Protein AF-A0A445EY92-F1 (afdb_monomer)

Radius of gyration: 16.72 Å; Cα contacts (8 Å, |Δi|>4): 14; chains: 1; bounding box: 31×29×39 Å

pLDDT: mean 79.75, std 11.33, range [51.5, 91.94]

Solvent-accessible surface area (backbone atoms only — not comparable to full-atom values): 4324 Å² total; per-residue (Å²): 115,75,66,67,55,52,54,53,52,52,52,52,53,52,51,66,75,36,65,98,66,74,81,86,79,83,66,96,72,80,74,56,64,38,61,53,44,42,49,52,61,58,65,70,42,81,82,54,94,78,73,87,54,64,66,57,47,49,51,51,18,48,56,52,52,72,74,110

Sequence (68 aa):
MRERMRGKELMYQQVLSRFGHFNAIQLNDPVPLKDLIISCLKEEDVDSKYNDDDSLKEKIAEVISLWF

Structure (mmCIF, N/CA/C/O backbone):
data_AF-A0A445EY92-F1
#
_entry.id   AF-A0A445EY92-F1
#
loop_
_atom_site.group_PDB
_atom_site.id
_atom_site.type_symbol
_atom_site.label_atom_id
_atom_site.label_alt_id
_atom_site.label_comp_id
_atom_site.label_asym_id
_atom_site.label_entity_id
_atom_site.label_seq_id
_atom_site.pdbx_PDB_ins_code
_atom_site.Cartn_x
_atom_site.Cartn_y
_atom_site.Cartn_z
_atom_site.occupancy
_atom_site.B_iso_or_equiv
_atom_site.auth_seq_id
_atom_site.auth_comp_id
_atom_site.auth_asym_id
_atom_site.auth_atom_id
_atom_site.pdbx_PDB_model_num
ATOM 1 N N . MET A 1 1 ? 19.785 -5.093 16.871 1.00 60.88 1 MET A N 1
ATOM 2 C CA . MET A 1 1 ? 18.775 -6.140 16.558 1.00 60.88 1 MET A CA 1
ATOM 3 C C . MET A 1 1 ? 17.547 -6.105 17.474 1.00 60.88 1 MET A C 1
ATOM 5 O O . MET A 1 1 ? 16.456 -5.966 16.940 1.00 60.88 1 MET A O 1
ATOM 9 N N . ARG A 1 2 ? 17.679 -6.156 18.813 1.00 65.75 2 ARG A N 1
ATOM 10 C CA . ARG A 1 2 ? 16.5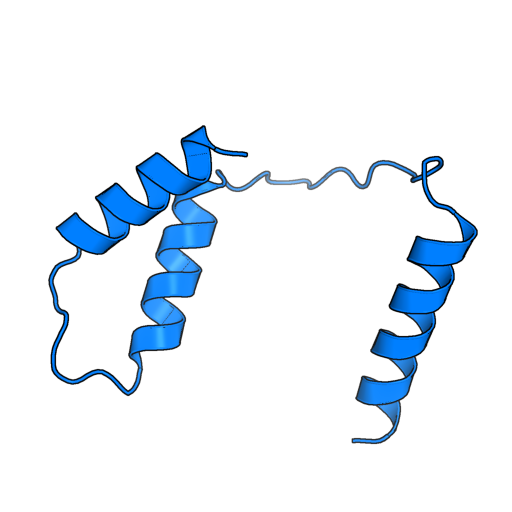24 -6.140 19.749 1.00 65.75 2 ARG A CA 1
ATOM 11 C C . ARG A 1 2 ? 15.575 -4.937 19.612 1.00 65.75 2 ARG A C 1
ATOM 13 O O . ARG A 1 2 ? 14.374 -5.087 19.792 1.00 65.75 2 ARG A O 1
ATOM 20 N N . GLU A 1 3 ? 16.082 -3.752 19.282 1.00 63.94 3 GLU A N 1
ATOM 21 C CA . GLU A 1 3 ? 15.257 -2.534 19.182 1.00 63.94 3 GLU A CA 1
ATOM 22 C C . GLU A 1 3 ? 14.344 -2.511 17.948 1.00 63.94 3 GLU A C 1
ATOM 24 O O . GLU A 1 3 ? 13.201 -2.075 18.050 1.00 63.94 3 GLU A O 1
ATOM 29 N N . ARG A 1 4 ? 14.785 -3.081 16.815 1.00 71.75 4 ARG A N 1
ATOM 30 C CA . ARG A 1 4 ? 13.951 -3.200 15.604 1.00 71.75 4 ARG A CA 1
ATOM 31 C C . ARG A 1 4 ? 12.723 -4.088 15.818 1.00 71.75 4 ARG A C 1
ATOM 33 O O . ARG A 1 4 ? 11.674 -3.806 15.253 1.00 71.75 4 ARG A O 1
ATOM 40 N N . MET A 1 5 ? 12.845 -5.142 16.627 1.00 76.44 5 MET A N 1
ATOM 41 C CA . MET A 1 5 ? 11.713 -6.018 16.955 1.00 76.44 5 MET A CA 1
ATOM 42 C C . MET A 1 5 ? 10.697 -5.312 17.860 1.00 76.44 5 MET A C 1
ATOM 44 O O . MET A 1 5 ? 9.498 -5.434 17.634 1.00 76.44 5 MET A O 1
ATOM 48 N N . ARG A 1 6 ? 11.170 -4.505 18.822 1.00 75.50 6 ARG A N 1
ATOM 49 C CA . ARG A 1 6 ? 10.290 -3.746 19.726 1.00 75.50 6 ARG A CA 1
ATOM 50 C C . ARG A 1 6 ? 9.435 -2.710 18.994 1.00 75.50 6 ARG A C 1
ATOM 52 O O . ARG A 1 6 ? 8.263 -2.575 19.315 1.00 75.50 6 ARG A O 1
ATOM 59 N N . GLY A 1 7 ? 9.990 -2.020 17.995 1.00 90.75 7 GLY A N 1
ATOM 60 C CA . GLY A 1 7 ? 9.223 -1.055 17.198 1.00 90.75 7 GLY A CA 1
ATOM 61 C C . GLY A 1 7 ? 8.082 -1.702 16.404 1.00 90.75 7 GLY A C 1
ATOM 62 O O . GLY A 1 7 ? 6.972 -1.181 16.393 1.00 90.75 7 GLY A O 1
ATOM 63 N N . LYS A 1 8 ? 8.331 -2.867 15.790 1.00 88.56 8 LYS A N 1
ATOM 64 C CA . LYS A 1 8 ? 7.317 -3.599 15.013 1.00 88.56 8 LYS A CA 1
ATOM 65 C C . LYS A 1 8 ? 6.160 -4.098 15.881 1.00 88.56 8 LYS A C 1
ATOM 67 O O . LYS A 1 8 ? 5.008 -3.900 15.510 1.00 88.56 8 LYS A O 1
ATOM 72 N N . GLU A 1 9 ? 6.469 -4.689 17.035 1.00 91.94 9 GLU A N 1
ATOM 73 C CA . GLU A 1 9 ? 5.454 -5.191 17.972 1.00 91.94 9 GLU A CA 1
ATOM 74 C C . GLU A 1 9 ? 4.552 -4.061 18.484 1.00 91.94 9 GLU A C 1
ATOM 76 O O . GLU A 1 9 ? 3.330 -4.178 18.467 1.00 91.94 9 GLU A O 1
ATOM 81 N N . LEU A 1 10 ? 5.141 -2.922 18.862 1.00 91.31 10 LEU A N 1
ATOM 82 C CA . LEU A 1 10 ? 4.370 -1.762 19.309 1.00 91.31 10 LEU A CA 1
ATOM 83 C C . LEU A 1 10 ? 3.462 -1.211 18.203 1.00 91.31 10 LEU A C 1
ATOM 85 O O . LEU A 1 10 ? 2.303 -0.903 18.474 1.00 91.31 10 LEU A O 1
ATOM 89 N N . MET A 1 11 ? 3.952 -1.114 16.963 1.00 90.94 11 MET A N 1
ATOM 90 C CA . MET A 1 11 ? 3.127 -0.677 15.829 1.00 90.94 11 MET A CA 1
ATOM 91 C C . MET A 1 11 ? 1.949 -1.625 15.592 1.00 90.94 11 MET A C 1
ATOM 93 O O . MET A 1 11 ? 0.821 -1.168 15.423 1.00 90.94 11 MET A O 1
ATOM 97 N N . TYR A 1 12 ? 2.187 -2.937 15.646 1.00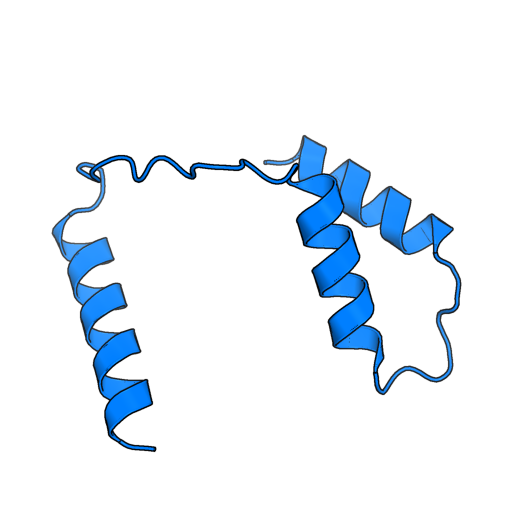 91.44 12 TYR A N 1
ATOM 98 C CA . TYR A 1 12 ? 1.140 -3.944 15.487 1.00 91.44 12 TYR A CA 1
ATOM 99 C C . TYR A 1 12 ? 0.056 -3.819 16.568 1.00 91.44 12 TYR A C 1
ATOM 101 O O . TYR A 1 12 ? -1.133 -3.738 16.256 1.00 91.44 12 TYR A O 1
ATOM 109 N N . GLN A 1 13 ? 0.462 -3.707 17.836 1.00 91.88 13 GLN A N 1
ATOM 110 C CA . GLN A 1 13 ? -0.460 -3.529 18.959 1.00 91.88 13 GLN A CA 1
ATOM 111 C C . GLN A 1 13 ? -1.278 -2.231 18.851 1.00 91.88 13 GLN A C 1
ATOM 113 O O . GLN A 1 13 ? -2.480 -2.242 19.117 1.00 91.88 13 GLN A O 1
ATOM 118 N N . GLN A 1 14 ? -0.661 -1.119 18.428 1.00 89.00 14 GLN A N 1
ATOM 119 C CA . GLN A 1 14 ? -1.366 0.155 18.227 1.00 89.00 14 GLN A CA 1
ATOM 120 C C . GLN A 1 14 ? -2.410 0.066 17.109 1.00 89.00 14 GLN A C 1
ATOM 122 O O . GLN A 1 14 ? -3.520 0.576 17.272 1.00 89.00 14 GLN A O 1
ATOM 127 N N . VAL A 1 15 ? -2.080 -0.607 16.000 1.00 89.62 15 VAL A N 1
ATOM 128 C CA . VAL A 1 15 ? -3.004 -0.790 14.872 1.00 89.62 15 VAL A CA 1
ATOM 129 C C . VAL A 1 15 ? -4.213 -1.626 15.277 1.00 89.62 15 VAL A C 1
ATOM 131 O O . VAL A 1 15 ? -5.345 -1.231 15.007 1.00 89.62 15 VAL A O 1
ATOM 134 N N . LEU A 1 16 ? -3.997 -2.739 15.980 1.00 89.56 16 LEU A N 1
ATOM 135 C CA . LEU A 1 16 ? -5.096 -3.578 16.455 1.00 89.56 16 LEU A CA 1
ATOM 136 C C . LEU A 1 16 ? -5.971 -2.866 17.492 1.00 89.56 16 LEU A C 1
ATOM 138 O O . LEU A 1 16 ? -7.194 -2.945 17.424 1.00 89.56 16 LEU A O 1
ATOM 142 N N . SER A 1 17 ? -5.362 -2.146 18.439 1.00 89.19 17 SER A N 1
ATOM 143 C CA . SER A 1 17 ? -6.104 -1.479 19.514 1.00 89.19 17 SER A CA 1
ATOM 144 C C . SER A 1 17 ? -6.959 -0.308 19.026 1.00 89.19 17 SER A C 1
ATOM 146 O O . SER A 1 17 ? -7.944 0.022 19.685 1.00 89.19 17 SER A O 1
ATOM 148 N N . ARG A 1 18 ? -6.575 0.352 17.926 1.00 86.38 18 ARG A N 1
ATOM 149 C CA . ARG A 1 18 ? -7.266 1.533 17.379 1.00 86.38 18 ARG A CA 1
ATOM 150 C C . ARG A 1 18 ? -7.903 1.273 16.019 1.00 86.38 18 ARG A C 1
ATOM 152 O O . ARG A 1 18 ? -8.122 2.212 15.255 1.00 86.38 18 ARG A O 1
ATOM 159 N N . PHE A 1 19 ? -8.202 0.015 15.711 1.00 84.38 19 PHE A N 1
ATOM 160 C CA . PHE A 1 19 ? -8.805 -0.356 14.439 1.00 84.38 19 PHE A CA 1
ATOM 161 C C . PHE A 1 19 ? -10.074 0.477 14.168 1.00 84.38 19 PHE A C 1
ATOM 163 O O . PHE A 1 19 ? -10.970 0.568 15.009 1.00 84.38 19 PHE A O 1
ATOM 170 N N . GLY A 1 20 ? -10.114 1.153 13.018 1.00 81.06 20 GLY A N 1
ATOM 171 C CA . GLY A 1 20 ? -11.207 2.054 12.625 1.00 81.06 20 GLY A CA 1
ATOM 172 C C . GLY A 1 20 ? -11.136 3.490 13.173 1.00 81.06 20 GLY A C 1
ATOM 173 O O . GLY A 1 20 ? -11.916 4.326 12.734 1.00 81.06 20 GLY A O 1
ATOM 174 N N . HIS A 1 21 ? -10.194 3.811 14.068 1.00 86.19 21 HIS A N 1
ATOM 175 C CA . HIS A 1 21 ? -10.019 5.147 14.664 1.00 86.19 21 HIS A CA 1
ATOM 176 C C . HIS A 1 21 ? -8.570 5.638 14.514 1.00 86.19 21 HIS A C 1
ATOM 178 O O . HIS A 1 21 ? -7.871 5.917 15.494 1.00 86.19 21 HIS A O 1
ATOM 184 N N . PHE A 1 22 ? -8.097 5.716 13.270 1.00 83.38 22 PHE A N 1
ATOM 185 C CA . PHE A 1 22 ? -6.751 6.190 12.956 1.00 83.38 22 PHE A CA 1
ATOM 186 C C . PHE A 1 22 ?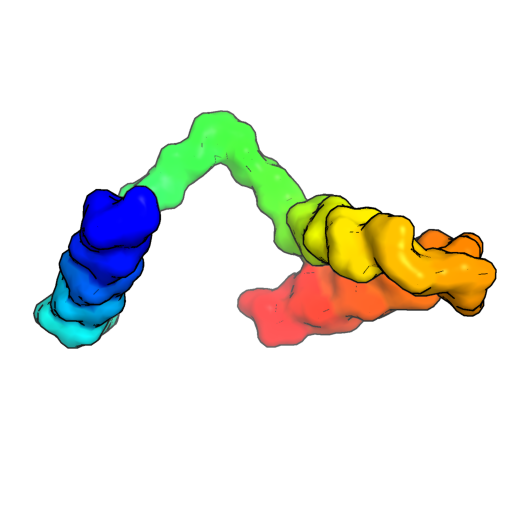 -6.725 7.697 12.717 1.00 83.38 22 PHE A C 1
ATOM 188 O O . PHE A 1 22 ? -7.568 8.244 12.010 1.00 83.38 22 PHE A O 1
ATOM 195 N N . ASN A 1 23 ? -5.709 8.361 13.267 1.00 85.25 23 ASN A N 1
ATOM 196 C CA . ASN A 1 23 ? -5.407 9.735 12.889 1.00 85.25 23 ASN A CA 1
ATOM 197 C C . ASN A 1 23 ? -4.762 9.727 11.502 1.00 85.25 23 ASN A C 1
ATOM 199 O O . ASN A 1 23 ? -3.796 8.994 11.279 1.00 85.25 23 ASN A O 1
ATOM 203 N N . ALA A 1 24 ? -5.274 10.551 10.589 1.00 84.56 24 ALA A N 1
ATOM 204 C CA . ALA A 1 24 ? -4.647 10.736 9.291 1.00 84.56 24 ALA A CA 1
ATOM 205 C C . ALA A 1 24 ? -3.270 11.389 9.474 1.00 84.56 24 ALA A C 1
ATOM 207 O O . ALA A 1 24 ? -3.142 12.427 10.125 1.00 84.56 24 ALA A O 1
ATOM 208 N N . ILE A 1 25 ? -2.245 10.776 8.890 1.00 87.31 25 ILE A N 1
ATOM 209 C CA . ILE A 1 25 ? -0.915 11.371 8.779 1.00 87.31 25 ILE A CA 1
ATOM 210 C C . ILE A 1 25 ? -0.845 11.998 7.390 1.00 87.31 25 ILE A C 1
ATOM 212 O O . ILE A 1 25 ? -0.898 11.286 6.390 1.00 87.31 25 ILE A O 1
ATOM 216 N N . GLN A 1 26 ? -0.769 13.327 7.323 1.00 85.44 26 GLN A N 1
ATOM 217 C CA . GLN A 1 26 ? -0.593 14.038 6.059 1.00 85.44 26 GLN A CA 1
ATOM 218 C C . GLN A 1 26 ? 0.885 14.019 5.670 1.00 85.44 26 GLN A C 1
ATOM 220 O O . GLN A 1 26 ? 1.747 14.398 6.463 1.00 85.44 26 GLN A O 1
ATOM 225 N N . LEU A 1 27 ? 1.175 13.559 4.456 1.00 87.44 27 LEU A N 1
ATOM 226 C CA . LEU A 1 27 ? 2.510 13.631 3.874 1.00 87.44 27 LEU A CA 1
ATOM 227 C C . LEU A 1 27 ? 2.678 14.995 3.200 1.00 87.44 27 LEU A C 1
ATOM 229 O O . LEU A 1 27 ? 1.774 15.448 2.503 1.00 87.44 27 LEU A O 1
ATOM 233 N N . ASN A 1 28 ? 3.829 15.640 3.401 1.00 87.19 28 ASN A N 1
ATOM 234 C CA . ASN A 1 28 ? 4.117 16.940 2.781 1.00 87.19 28 ASN A CA 1
ATOM 235 C C . ASN A 1 28 ? 4.246 16.844 1.253 1.00 87.19 28 ASN A C 1
ATOM 237 O O . ASN A 1 28 ? 3.925 17.803 0.560 1.00 87.19 28 ASN A O 1
ATOM 241 N N . ASP A 1 29 ? 4.713 15.700 0.751 1.00 86.12 29 ASP A N 1
ATOM 242 C CA . ASP A 1 29 ? 4.853 15.411 -0.675 1.00 86.12 29 ASP A CA 1
ATOM 243 C C . ASP A 1 29 ? 4.274 14.013 -0.957 1.00 86.12 29 ASP A C 1
ATOM 245 O O . ASP A 1 29 ? 4.916 13.001 -0.651 1.00 86.12 29 ASP A O 1
ATOM 249 N N . PRO A 1 30 ? 3.006 13.921 -1.396 1.00 82.44 30 PRO A N 1
ATOM 250 C CA . PRO A 1 30 ? 2.365 12.644 -1.656 1.00 82.44 30 PRO A CA 1
ATOM 251 C C . PRO A 1 30 ? 2.902 12.040 -2.957 1.00 82.44 30 PRO A C 1
ATOM 253 O O . PRO A 1 30 ? 2.637 12.535 -4.049 1.00 82.44 30 PRO A O 1
ATOM 256 N N . VAL A 1 31 ? 3.619 10.925 -2.841 1.00 85.31 31 VAL A N 1
ATOM 257 C CA . VAL A 1 31 ? 4.095 10.162 -4.001 1.00 85.31 31 VAL A CA 1
ATOM 258 C C . VAL A 1 31 ? 2.940 9.340 -4.595 1.00 85.31 31 VAL A C 1
ATOM 260 O O . VAL A 1 31 ? 2.238 8.662 -3.835 1.00 85.31 31 VAL A O 1
ATOM 263 N N . PRO A 1 32 ? 2.730 9.351 -5.928 1.00 87.25 32 PRO A N 1
ATOM 264 C CA . PRO A 1 32 ? 1.744 8.495 -6.576 1.00 87.25 32 PRO A CA 1
ATOM 265 C C . PRO A 1 32 ? 1.993 7.014 -6.284 1.00 87.25 32 PRO A C 1
ATOM 267 O O . PRO A 1 32 ? 3.126 6.533 -6.340 1.00 87.25 32 PRO A O 1
ATOM 270 N N . LEU A 1 33 ? 0.918 6.261 -6.033 1.00 86.50 33 LEU A N 1
ATOM 271 C CA . LEU A 1 33 ? 1.009 4.834 -5.710 1.00 86.50 33 LEU A CA 1
ATOM 272 C C . LEU A 1 33 ? 1.742 4.038 -6.805 1.00 86.50 33 LEU A C 1
ATOM 274 O O . LEU A 1 33 ? 2.553 3.169 -6.492 1.00 86.50 33 LEU A O 1
ATOM 278 N N . LYS A 1 34 ? 1.520 4.388 -8.079 1.00 85.38 34 LYS A N 1
ATOM 279 C CA . LYS A 1 34 ? 2.215 3.797 -9.233 1.00 85.38 34 LYS A CA 1
ATOM 280 C C . LYS A 1 34 ? 3.739 3.939 -9.118 1.00 85.38 34 LYS A C 1
ATOM 282 O O . LYS A 1 34 ? 4.450 2.948 -9.259 1.00 85.38 34 LYS A O 1
ATOM 287 N N . ASP A 1 35 ? 4.235 5.137 -8.816 1.00 85.50 35 ASP A N 1
ATOM 288 C CA . ASP A 1 35 ? 5.676 5.417 -8.745 1.00 85.50 35 ASP A CA 1
ATOM 289 C C . ASP A 1 35 ? 6.339 4.702 -7.559 1.00 85.50 35 ASP A C 1
ATOM 291 O O . ASP A 1 35 ? 7.467 4.208 -7.667 1.00 85.50 35 ASP A O 1
ATOM 295 N N .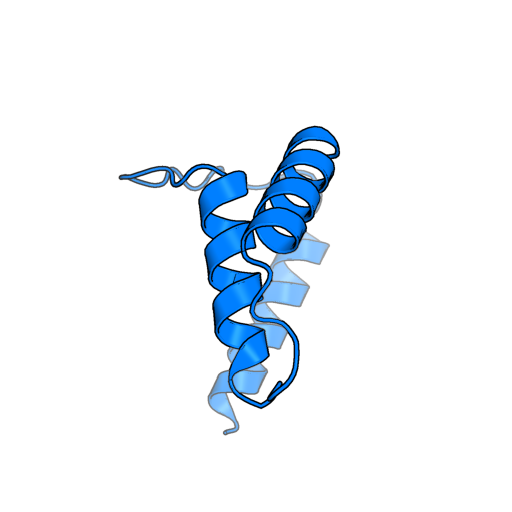 LEU A 1 36 ? 5.610 4.575 -6.444 1.00 87.81 36 LEU A N 1
ATOM 296 C CA . LEU A 1 36 ? 6.056 3.808 -5.282 1.00 87.81 36 LEU A CA 1
ATOM 297 C C . LEU A 1 36 ? 6.182 2.314 -5.614 1.00 87.81 36 LEU A C 1
ATOM 299 O O . LEU A 1 36 ? 7.201 1.702 -5.302 1.00 87.81 36 LEU 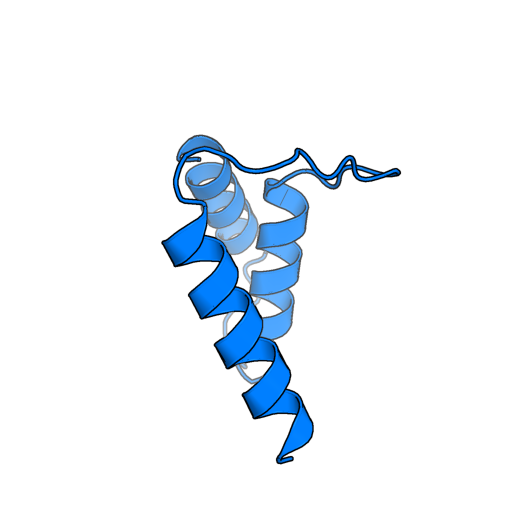A O 1
ATOM 303 N N . ILE A 1 37 ? 5.186 1.740 -6.299 1.00 86.81 37 ILE A N 1
ATOM 304 C CA . ILE A 1 37 ? 5.204 0.328 -6.707 1.00 86.81 37 ILE A CA 1
ATOM 305 C C . ILE A 1 37 ? 6.348 0.063 -7.691 1.00 86.81 37 ILE A C 1
ATOM 307 O O . ILE A 1 37 ? 7.084 -0.904 -7.511 1.00 86.81 37 ILE A O 1
ATOM 311 N N . ILE A 1 38 ? 6.551 0.929 -8.691 1.00 87.06 38 ILE A N 1
ATOM 312 C CA . ILE A 1 38 ? 7.673 0.806 -9.638 1.00 87.06 38 ILE A CA 1
ATOM 313 C C . ILE A 1 38 ? 9.015 0.825 -8.896 1.00 87.06 38 ILE A C 1
ATOM 315 O O . ILE A 1 38 ? 9.899 0.034 -9.221 1.00 87.06 38 ILE A O 1
ATOM 319 N N . SER A 1 39 ? 9.166 1.693 -7.893 1.00 84.69 39 SER A N 1
ATOM 320 C CA . SER A 1 39 ? 10.386 1.769 -7.081 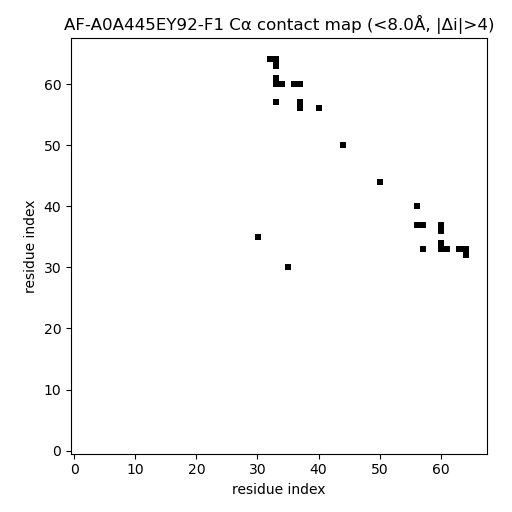1.00 84.69 39 SER A CA 1
ATOM 321 C C . SER A 1 39 ? 10.617 0.477 -6.290 1.00 84.69 39 SER A C 1
ATOM 323 O O . SER A 1 39 ? 11.710 -0.078 -6.351 1.00 84.69 39 SER A O 1
ATOM 325 N N . CYS A 1 40 ? 9.582 -0.076 -5.647 1.00 84.75 40 CYS A N 1
ATOM 326 C CA . CYS A 1 40 ? 9.680 -1.360 -4.943 1.00 84.75 40 CYS A CA 1
ATOM 327 C C . CYS A 1 40 ? 10.038 -2.527 -5.877 1.00 84.75 40 CYS A C 1
ATOM 329 O O . CYS A 1 40 ? 10.909 -3.328 -5.550 1.00 84.75 40 CYS A O 1
ATOM 331 N N . LEU A 1 41 ? 9.417 -2.598 -7.060 1.00 83.06 41 LEU A N 1
ATOM 332 C CA . LEU A 1 41 ? 9.710 -3.636 -8.057 1.00 83.06 41 LEU A CA 1
ATOM 333 C C . LEU A 1 41 ? 11.146 -3.539 -8.593 1.00 83.06 41 LEU A C 1
ATOM 335 O O . LEU A 1 41 ? 11.738 -4.546 -8.966 1.00 83.06 41 LEU A O 1
ATOM 339 N N . LYS A 1 42 ? 11.722 -2.333 -8.637 1.00 79.00 42 LYS A N 1
ATOM 340 C CA . LYS A 1 42 ? 13.125 -2.120 -9.017 1.00 79.00 42 LYS A CA 1
ATOM 341 C C . LYS A 1 42 ? 14.099 -2.477 -7.892 1.00 79.00 42 LYS A C 1
ATOM 343 O O . LYS A 1 42 ? 15.187 -2.962 -8.183 1.00 79.00 42 LYS A O 1
ATOM 348 N N . GLU A 1 43 ? 13.720 -2.263 -6.634 1.00 73.50 43 GLU A N 1
ATOM 349 C CA . GLU A 1 43 ? 14.536 -2.607 -5.461 1.00 73.50 43 GLU A CA 1
ATOM 350 C C . GLU A 1 43 ? 14.604 -4.122 -5.190 1.00 73.50 43 GLU A C 1
ATOM 352 O O . GLU A 1 43 ? 15.644 -4.608 -4.747 1.00 73.50 43 GLU A O 1
ATOM 357 N N . GLU A 1 44 ? 13.545 -4.888 -5.484 1.00 64.25 44 GLU A N 1
ATOM 358 C CA . GLU A 1 44 ? 13.556 -6.360 -5.362 1.00 64.25 44 GLU A CA 1
ATOM 359 C C . GLU A 1 44 ? 14.383 -7.063 -6.456 1.00 64.25 44 GLU A C 1
ATOM 361 O O . GLU A 1 44 ? 14.861 -8.178 -6.249 1.00 64.25 44 GLU A O 1
ATOM 366 N N . ASP A 1 45 ? 14.615 -6.412 -7.598 1.00 58.56 45 ASP A N 1
ATOM 367 C CA . ASP A 1 45 ? 15.318 -6.999 -8.747 1.00 58.56 45 ASP A CA 1
ATOM 368 C C . ASP A 1 45 ? 16.854 -6.998 -8.636 1.00 58.56 45 ASP A C 1
ATOM 370 O O . ASP A 1 45 ? 17.540 -7.441 -9.558 1.00 58.56 45 ASP A O 1
ATOM 374 N N . VAL A 1 46 ? 17.426 -6.557 -7.511 1.00 54.59 46 VAL A N 1
ATOM 375 C CA . VAL A 1 46 ? 18.889 -6.481 -7.307 1.00 54.59 46 VAL A CA 1
ATOM 376 C C . VAL A 1 46 ? 19.597 -7.848 -7.467 1.00 54.59 46 VAL A C 1
ATOM 378 O O . VAL A 1 46 ? 20.786 -7.874 -7.781 1.00 54.59 46 VAL A O 1
ATOM 381 N N . ASP A 1 47 ? 18.876 -8.973 -7.363 1.00 54.53 47 ASP A N 1
ATOM 382 C CA . ASP A 1 47 ? 19.392 -10.340 -7.595 1.00 54.53 47 ASP A CA 1
ATOM 383 C C . ASP A 1 47 ? 18.885 -11.014 -8.893 1.00 54.53 47 ASP A C 1
ATOM 385 O O . ASP A 1 47 ? 19.288 -12.132 -9.237 1.00 54.53 47 ASP A O 1
ATOM 389 N N . SER A 1 48 ? 18.007 -10.357 -9.651 1.00 54.66 48 SER A N 1
ATOM 390 C CA . SER A 1 48 ? 17.321 -10.938 -10.806 1.00 54.66 48 SER A CA 1
ATOM 391 C C . SER A 1 48 ? 18.050 -10.549 -12.099 1.00 54.66 48 SER A C 1
ATOM 393 O O . SER A 1 48 ? 17.849 -9.509 -12.715 1.00 54.66 48 SER A O 1
ATOM 395 N N . LYS A 1 49 ? 18.949 -11.433 -12.550 1.00 51.75 49 LYS A N 1
ATOM 396 C CA . LYS A 1 49 ? 19.687 -11.311 -13.827 1.00 51.75 49 LYS A CA 1
ATOM 397 C C . LYS A 1 49 ? 18.800 -11.358 -15.089 1.00 51.75 49 LYS A C 1
ATOM 399 O O . LYS A 1 49 ? 19.346 -11.491 -16.182 1.00 51.75 49 LYS A O 1
ATOM 404 N N . TYR A 1 50 ? 17.470 -11.347 -14.960 1.00 51.50 50 TYR A N 1
ATOM 405 C CA . TYR A 1 50 ? 16.582 -11.854 -16.011 1.00 51.50 50 TYR A CA 1
ATOM 406 C C . TYR A 1 50 ? 15.292 -11.078 -16.289 1.00 51.50 50 TYR A C 1
ATOM 408 O O . TYR A 1 50 ? 14.529 -11.540 -17.131 1.00 51.50 50 TYR A O 1
ATOM 416 N N . ASN A 1 51 ? 15.037 -9.918 -15.683 1.00 58.53 51 ASN A N 1
ATOM 417 C CA . ASN A 1 51 ? 13.846 -9.138 -16.041 1.00 58.53 51 ASN A CA 1
ATOM 418 C C . ASN A 1 51 ? 14.147 -7.647 -16.206 1.00 58.53 51 ASN A C 1
ATOM 420 O O . ASN A 1 51 ? 13.877 -6.819 -15.342 1.00 58.53 51 ASN A O 1
ATOM 424 N N . ASP A 1 52 ? 14.675 -7.325 -17.385 1.00 59.00 52 ASP A N 1
ATOM 425 C CA . ASP A 1 52 ? 14.884 -5.960 -17.883 1.00 59.00 52 ASP A CA 1
ATOM 426 C C . ASP A 1 52 ? 13.628 -5.400 -18.585 1.00 59.00 52 ASP A C 1
ATOM 428 O O . ASP A 1 52 ? 13.706 -4.455 -19.365 1.00 59.00 52 ASP A O 1
ATOM 432 N N . ASP A 1 53 ? 12.450 -6.004 -18.371 1.00 70.00 53 ASP A N 1
ATOM 433 C CA . ASP A 1 53 ? 11.214 -5.492 -18.964 1.00 70.00 53 ASP A CA 1
ATOM 434 C C . ASP A 1 53 ? 10.544 -4.483 -18.027 1.00 70.00 53 ASP A C 1
ATOM 436 O O . ASP A 1 53 ? 9.590 -4.778 -17.296 1.00 70.00 53 ASP A O 1
ATOM 440 N N . ASP A 1 54 ? 11.058 -3.255 -18.065 1.00 71.94 54 ASP A N 1
ATOM 441 C CA . ASP A 1 54 ? 10.441 -2.092 -17.426 1.00 71.94 54 ASP A CA 1
ATOM 442 C C . ASP A 1 54 ? 8.963 -1.914 -17.848 1.00 71.94 54 ASP A C 1
ATOM 444 O O . ASP A 1 54 ? 8.167 -1.384 -17.069 1.00 71.94 54 ASP A O 1
ATOM 448 N N . SER A 1 55 ? 8.545 -2.435 -19.016 1.00 78.19 55 SER A N 1
ATOM 449 C CA . SER A 1 55 ? 7.140 -2.416 -19.451 1.00 78.19 55 SER A CA 1
ATOM 450 C C . SER A 1 55 ? 6.243 -3.325 -18.607 1.00 78.19 55 SER A C 1
ATOM 452 O O . SER A 1 55 ? 5.097 -2.968 -18.321 1.00 78.19 55 SER A O 1
ATOM 454 N N . LEU A 1 56 ? 6.734 -4.493 -18.173 1.00 81.50 56 LEU A N 1
ATOM 455 C CA . LEU A 1 56 ? 5.968 -5.380 -17.289 1.00 81.50 56 LEU A CA 1
ATOM 456 C C . LEU A 1 56 ? 5.802 -4.763 -15.904 1.00 81.50 56 LEU A C 1
ATOM 458 O O . LEU A 1 56 ? 4.707 -4.814 -15.345 1.00 81.50 56 LEU A O 1
ATOM 462 N N . LYS A 1 57 ? 6.852 -4.127 -15.377 1.00 80.88 57 LYS A N 1
ATOM 463 C CA . LYS A 1 57 ? 6.793 -3.419 -14.090 1.00 80.88 57 LYS A CA 1
ATOM 464 C C . LYS A 1 57 ? 5.789 -2.280 -14.129 1.00 80.88 57 LYS A C 1
ATOM 466 O O . LYS A 1 57 ? 5.015 -2.119 -13.190 1.00 80.88 57 LYS A O 1
ATOM 471 N N . GLU A 1 58 ? 5.759 -1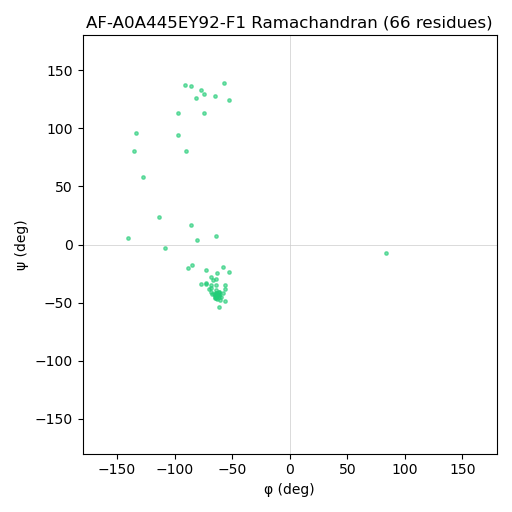.530 -15.227 1.00 83.12 58 GLU A N 1
ATOM 472 C CA . GLU A 1 58 ? 4.798 -0.448 -15.401 1.00 83.12 58 GLU A CA 1
ATOM 473 C C . GLU A 1 58 ? 3.354 -0.962 -15.460 1.00 83.12 58 GLU A C 1
ATOM 475 O O . GLU A 1 58 ? 2.490 -0.409 -14.783 1.00 83.12 58 GLU A O 1
ATOM 480 N N . LYS A 1 59 ? 3.097 -2.058 -16.187 1.00 84.12 59 LYS A N 1
ATOM 481 C CA . LYS A 1 59 ? 1.766 -2.686 -16.243 1.00 84.12 59 LYS A CA 1
ATOM 482 C C . LYS A 1 59 ? 1.322 -3.238 -14.895 1.00 84.12 59 LYS A C 1
ATOM 484 O O . LYS A 1 59 ? 0.163 -3.087 -14.524 1.00 84.12 59 LYS A O 1
ATOM 489 N N . ILE A 1 60 ? 2.229 -3.876 -14.157 1.00 85.00 60 ILE A N 1
ATOM 490 C CA . ILE A 1 60 ? 1.943 -4.374 -12.807 1.00 85.00 60 ILE A CA 1
ATOM 491 C C . ILE A 1 60 ? 1.622 -3.198 -11.885 1.00 85.00 60 ILE A C 1
ATOM 493 O O . ILE A 1 60 ? 0.614 -3.234 -11.183 1.00 85.00 60 ILE A O 1
ATOM 497 N N . ALA A 1 61 ? 2.427 -2.134 -11.925 1.00 86.69 61 ALA A N 1
ATOM 498 C CA . ALA A 1 61 ? 2.182 -0.938 -11.134 1.00 86.69 61 ALA A CA 1
ATOM 499 C C . ALA A 1 61 ? 0.849 -0.272 -11.490 1.00 86.69 61 ALA A C 1
ATOM 501 O O . ALA A 1 61 ? 0.119 0.125 -10.588 1.00 86.69 61 ALA A O 1
ATOM 502 N N . GLU A 1 62 ? 0.497 -0.204 -12.775 1.00 87.50 62 GLU A N 1
ATOM 503 C CA . GLU A 1 62 ? -0.789 0.313 -13.240 1.00 87.50 62 GLU A CA 1
ATOM 504 C C . GLU A 1 62 ? -1.957 -0.527 -12.708 1.00 87.50 62 GLU A C 1
ATOM 506 O O . GLU A 1 62 ? -2.825 0.010 -12.023 1.00 87.50 62 GLU A O 1
ATOM 511 N N . VAL A 1 63 ? -1.950 -1.847 -12.922 1.00 88.38 63 VAL A N 1
ATOM 512 C CA . VAL A 1 63 ? -3.024 -2.746 -12.464 1.00 88.38 63 VAL A CA 1
ATOM 513 C C . VAL A 1 63 ? -3.192 -2.697 -10.946 1.00 88.38 63 VAL A C 1
ATOM 515 O O . VAL A 1 63 ? -4.316 -2.594 -10.4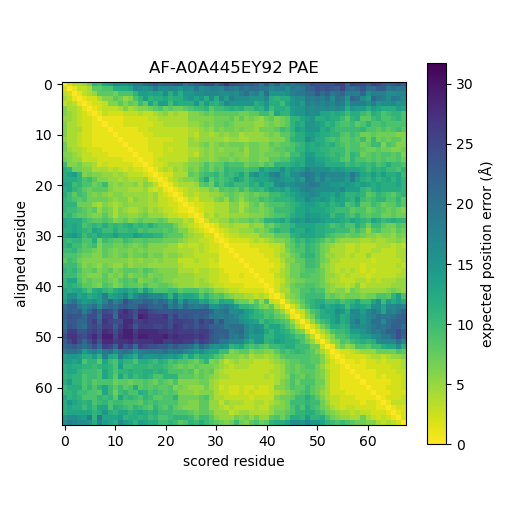62 1.00 88.38 63 VAL A O 1
ATOM 518 N N . ILE A 1 64 ? -2.090 -2.733 -10.193 1.00 85.81 64 ILE A N 1
ATOM 519 C CA . ILE A 1 64 ? -2.128 -2.672 -8.730 1.00 85.81 64 ILE A CA 1
ATOM 520 C C . ILE A 1 64 ? -2.617 -1.299 -8.266 1.00 85.81 64 ILE A C 1
ATOM 522 O O . ILE A 1 64 ? -3.462 -1.229 -7.379 1.00 85.81 64 ILE A O 1
ATOM 526 N N . SER A 1 65 ? -2.150 -0.211 -8.886 1.00 84.06 65 SER A N 1
ATOM 527 C CA . SER A 1 65 ? -2.608 1.139 -8.539 1.00 84.06 65 SER A CA 1
ATOM 528 C C . SER A 1 65 ? -4.096 1.365 -8.812 1.00 84.06 65 SER A C 1
ATOM 530 O O . SER A 1 65 ? -4.690 2.222 -8.175 1.00 84.06 65 SER A O 1
ATOM 532 N N . LEU A 1 66 ? -4.694 0.600 -9.732 1.00 86.19 66 LEU A N 1
ATOM 533 C CA . LEU A 1 66 ? -6.129 0.626 -10.027 1.00 86.19 66 LEU A CA 1
ATOM 534 C C . LEU A 1 66 ? -6.959 -0.278 -9.101 1.00 86.19 66 LEU A C 1
ATOM 536 O O . LEU A 1 66 ? -8.181 -0.152 -9.068 1.00 86.19 66 LEU A O 1
ATOM 540 N N . TRP A 1 67 ? -6.328 -1.227 -8.406 1.00 81.19 67 TRP A N 1
ATOM 541 C CA . TRP A 1 67 ? -6.990 -2.154 -7.479 1.00 81.19 67 TRP A CA 1
ATOM 542 C C . TRP A 1 67 ? -7.102 -1.613 -6.048 1.00 81.19 67 TRP A C 1
ATOM 544 O O . TRP A 1 67 ? -7.921 -2.122 -5.280 1.00 81.19 67 TRP A O 1
ATOM 554 N N . PHE A 1 68 ? -6.280 -0.625 -5.696 1.00 68.56 68 PHE A N 1
ATOM 555 C CA . PHE A 1 68 ? -6.273 0.054 -4.399 1.00 68.56 68 PHE A CA 1
ATOM 556 C C . P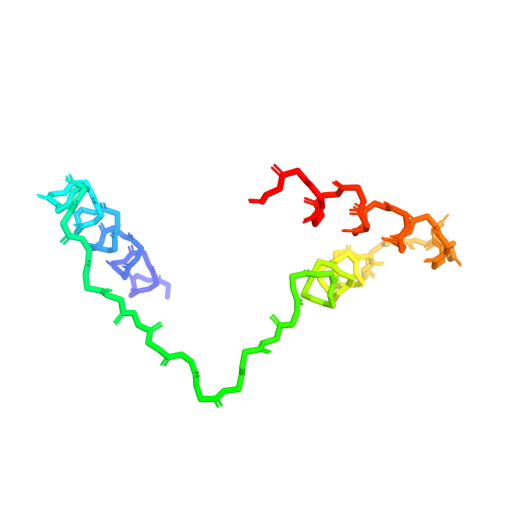HE A 1 68 ? -7.030 1.382 -4.457 1.00 68.56 68 PHE A C 1
ATOM 558 O O . PHE A 1 68 ? -7.677 1.711 -3.436 1.00 68.56 68 PHE A O 1
#

Mean predicted aligned error: 9.27 Å

Secondary structure (DSSP, 8-state):
-HHHHHHHHHHHHHHHHTTT-PPP---SS---HHHHHHHHHHHHGGG-TT---HHHHHHHHHHHHHH-

Foldseek 3Di:
DVVVVVVVVVVVVVCVVQPPNDDDDDDPDDDQQLVVQLVVVVVVCPPPPDDPPSVVSSVVSVVVSVVD

Organism: Glycine soja (NCBI:txid3848)

InterPro domains:
  IPR032189 DNA mismatch repair protein Mlh1, C-terminal [PF16413] (8-64)